Protein AF-A0A1Q4DNN3-F1 (afdb_monomer)

Sequence (104 aa):
MEAVASGQALQTVLTDVRNYADLPAHTVGTITRTPTITAVTPPRVSILDCVDIGDTVLLSDKDGSRLDDAANRVRRFQLRADVVEAADGKWLVDTTTPELEQPC

pLDDT: mean 92.4, std 5.09, range [76.12, 98.12]

Mean predicted aligned error: 4.1 Å

Structure (mmCIF, N/CA/C/O backbone):
data_AF-A0A1Q4DNN3-F1
#
_entry.id   AF-A0A1Q4DNN3-F1
#
loop_
_atom_site.group_PDB
_atom_site.id
_atom_site.type_symbol
_atom_site.label_atom_id
_atom_site.label_alt_id
_atom_site.label_comp_id
_atom_site.label_asym_id
_atom_site.label_entity_id
_atom_site.label_seq_id
_atom_site.pdbx_PDB_ins_code
_atom_site.Cartn_x
_atom_site.Cartn_y
_atom_site.Cartn_z
_atom_site.occupancy
_atom_site.B_iso_or_equiv
_atom_site.auth_seq_id
_atom_site.auth_comp_id
_atom_site.auth_asym_id
_atom_site.auth_atom_id
_atom_site.pdbx_PDB_model_num
ATOM 1 N N . MET A 1 1 ? -11.657 -5.658 -4.025 1.00 80.00 1 MET A N 1
ATOM 2 C CA . MET A 1 1 ? -11.088 -4.494 -3.306 1.00 80.00 1 MET A CA 1
ATOM 3 C C . MET A 1 1 ? -11.914 -4.173 -2.074 1.00 80.00 1 MET A C 1
ATOM 5 O O . MET A 1 1 ? -11.356 -4.147 -0.992 1.00 80.00 1 MET A O 1
ATOM 9 N N . GLU A 1 2 ? -13.237 -4.085 -2.200 1.00 88.38 2 GLU A N 1
ATOM 10 C CA . GLU A 1 2 ? -14.161 -3.874 -1.067 1.00 88.38 2 GLU A CA 1
ATOM 11 C C . GLU A 1 2 ? -14.084 -4.949 0.032 1.00 88.38 2 GLU A C 1
ATOM 13 O O . GLU A 1 2 ? -14.385 -4.683 1.186 1.00 88.38 2 GLU A O 1
ATOM 18 N N . ALA A 1 3 ? -13.620 -6.160 -0.296 1.00 91.81 3 ALA A N 1
ATOM 19 C CA . ALA A 1 3 ? -13.403 -7.221 0.690 1.00 91.81 3 ALA A CA 1
ATOM 20 C C . ALA A 1 3 ? -12.250 -6.948 1.681 1.00 91.81 3 ALA A C 1
ATOM 22 O O . ALA A 1 3 ? -12.136 -7.672 2.665 1.00 91.81 3 ALA A O 1
ATOM 23 N N . VAL A 1 4 ? -11.374 -5.974 1.399 1.00 93.56 4 VAL A N 1
ATOM 24 C CA . VAL A 1 4 ? -10.161 -5.694 2.196 1.00 93.56 4 VAL A CA 1
ATOM 25 C C . VAL A 1 4 ? -9.945 -4.208 2.506 1.00 93.56 4 VAL A C 1
ATOM 27 O O . VAL A 1 4 ? -9.082 -3.883 3.319 1.00 93.56 4 VAL A O 1
ATOM 30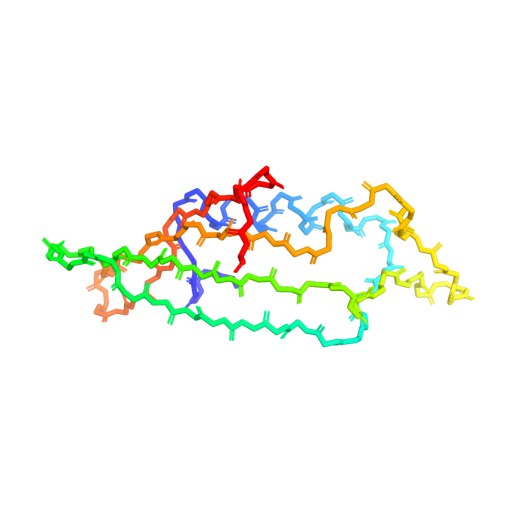 N N . ALA A 1 5 ? -10.699 -3.303 1.877 1.00 96.12 5 ALA A N 1
ATOM 31 C CA . ALA A 1 5 ? -10.545 -1.863 2.044 1.00 96.12 5 ALA A CA 1
ATOM 32 C C . ALA A 1 5 ? -11.895 -1.136 2.039 1.00 96.12 5 ALA A C 1
ATOM 34 O O . ALA A 1 5 ? -12.819 -1.522 1.321 1.00 96.12 5 ALA A O 1
ATOM 35 N N . SER A 1 6 ? -11.960 -0.044 2.794 1.00 96.88 6 SER A N 1
ATOM 36 C CA . SER A 1 6 ? -13.053 0.926 2.858 1.00 96.88 6 SER A CA 1
ATOM 37 C C . SER A 1 6 ? -12.498 2.350 2.755 1.00 96.88 6 SER A C 1
ATOM 39 O O . SER A 1 6 ? -11.301 2.546 2.539 1.00 96.88 6 SER A O 1
ATOM 41 N N . GLY A 1 7 ? -13.374 3.351 2.879 1.00 95.88 7 GLY A N 1
ATOM 42 C CA . GLY A 1 7 ? -12.965 4.741 3.079 1.00 95.88 7 GLY A CA 1
ATOM 43 C C . GLY A 1 7 ? -12.001 5.272 2.015 1.00 95.88 7 GLY A C 1
ATOM 44 O O . GLY A 1 7 ? -12.187 5.066 0.811 1.00 95.88 7 GLY A O 1
ATOM 45 N N . GLN A 1 8 ? -10.964 5.972 2.474 1.00 97.50 8 GLN A N 1
ATOM 46 C CA . GLN A 1 8 ? -9.945 6.565 1.610 1.00 97.50 8 GLN A CA 1
ATOM 47 C C . GLN A 1 8 ? -9.104 5.495 0.910 1.00 97.50 8 GLN A C 1
ATOM 49 O O . GLN A 1 8 ? -8.812 5.644 -0.276 1.00 97.50 8 GLN A O 1
ATOM 54 N N . ALA A 1 9 ? -8.747 4.413 1.603 1.00 96.88 9 ALA A N 1
ATOM 55 C CA . ALA A 1 9 ? -7.917 3.356 1.034 1.00 96.88 9 ALA A CA 1
ATOM 56 C C . ALA A 1 9 ? -8.597 2.685 -0.172 1.00 96.88 9 ALA A C 1
ATOM 58 O O . ALA A 1 9 ? -7.969 2.506 -1.217 1.00 96.88 9 ALA A O 1
ATOM 59 N N . LEU 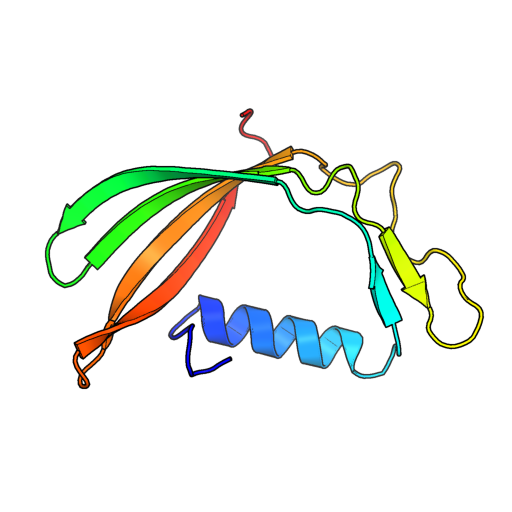A 1 10 ? -9.898 2.381 -0.077 1.00 96.81 10 LEU A N 1
ATOM 60 C CA . LEU A 1 10 ? -10.664 1.844 -1.206 1.00 96.81 10 LEU A CA 1
ATOM 61 C C . LEU A 1 10 ? -10.687 2.823 -2.383 1.00 96.81 10 LEU A C 1
ATOM 63 O O . LEU A 1 10 ? -10.463 2.418 -3.524 1.00 96.81 10 LEU A O 1
ATOM 67 N N . GLN A 1 11 ? -10.936 4.106 -2.112 1.00 96.81 11 GLN A N 1
ATOM 68 C CA . GLN A 1 11 ? -10.983 5.123 -3.158 1.00 96.81 11 GLN A CA 1
ATOM 69 C C . GLN A 1 11 ? -9.632 5.274 -3.868 1.00 96.81 11 GLN A C 1
ATOM 71 O O . GLN A 1 11 ? -9.611 5.397 -5.091 1.00 96.81 11 GLN A O 1
ATOM 76 N N . THR A 1 12 ? -8.519 5.222 -3.135 1.00 93.75 12 THR A N 1
ATOM 77 C CA . THR A 1 12 ? -7.169 5.255 -3.713 1.00 93.75 12 THR A CA 1
ATOM 78 C C . THR A 1 12 ? -6.936 4.070 -4.637 1.00 93.75 12 THR A C 1
ATOM 80 O O . THR A 1 12 ? -6.602 4.279 -5.798 1.00 93.75 12 THR A O 1
ATOM 83 N N . VAL A 1 13 ? -7.214 2.843 -4.185 1.00 90.88 13 VAL A N 1
ATOM 84 C CA . VAL A 1 13 ? -7.013 1.651 -5.024 1.00 90.88 13 VAL A CA 1
ATOM 85 C C . VAL A 1 13 ? -7.892 1.696 -6.279 1.00 90.88 13 VAL A C 1
ATOM 87 O O . VAL A 1 13 ? -7.434 1.355 -7.367 1.00 90.88 13 VAL A O 1
ATOM 90 N N . LEU A 1 14 ? -9.146 2.145 -6.167 1.00 93.69 14 LEU A N 1
ATOM 91 C CA . LEU A 1 14 ? -10.023 2.300 -7.332 1.00 93.69 14 LEU A CA 1
ATOM 92 C C . LEU A 1 14 ? -9.506 3.359 -8.312 1.00 93.69 14 LEU A C 1
ATOM 94 O O . LEU A 1 14 ? -9.624 3.173 -9.523 1.00 93.69 14 LEU A O 1
ATOM 98 N N . THR A 1 15 ? -8.952 4.462 -7.808 1.00 91.56 15 THR A N 1
ATOM 99 C CA . THR A 1 15 ? -8.321 5.492 -8.640 1.00 91.56 15 THR A CA 1
ATOM 100 C C . THR A 1 15 ? -7.086 4.941 -9.345 1.00 91.56 15 THR A C 1
ATOM 102 O O . THR A 1 15 ? -6.973 5.118 -10.554 1.00 91.56 15 THR A O 1
ATOM 105 N N . ASP A 1 16 ? -6.217 4.213 -8.644 1.00 86.50 16 ASP A N 1
ATOM 106 C CA . ASP A 1 16 ? -5.022 3.610 -9.239 1.00 86.50 16 ASP A CA 1
ATOM 107 C C . ASP A 1 16 ? -5.398 2.637 -10.359 1.00 86.50 16 ASP A C 1
ATOM 109 O O . ASP A 1 16 ? -4.897 2.744 -11.475 1.00 86.50 16 ASP A O 1
ATOM 113 N N . VAL A 1 17 ? -6.364 1.748 -10.114 1.00 87.31 17 VAL A N 1
ATOM 114 C CA . VAL A 1 17 ? -6.860 0.809 -11.134 1.00 87.31 17 VAL A CA 1
ATOM 115 C C . VAL A 1 17 ? -7.395 1.543 -12.357 1.00 87.31 17 VAL A C 1
ATOM 117 O O . VAL A 1 17 ? -7.118 1.127 -13.476 1.00 87.31 17 VAL A O 1
ATOM 120 N N . ARG A 1 18 ? -8.146 2.635 -12.167 1.00 88.62 18 ARG A N 1
ATOM 121 C CA . ARG A 1 18 ? -8.648 3.449 -13.283 1.00 88.62 18 ARG A CA 1
ATOM 122 C C . ARG A 1 18 ? -7.514 4.130 -14.043 1.00 88.62 18 ARG A C 1
ATOM 124 O O . ARG A 1 18 ? -7.545 4.125 -15.266 1.00 88.62 18 ARG A O 1
ATOM 131 N N . ASN A 1 19 ? -6.514 4.663 -13.343 1.00 82.50 19 ASN A N 1
ATOM 132 C CA . ASN A 1 19 ? -5.358 5.315 -13.962 1.00 82.50 19 ASN A CA 1
ATOM 133 C C . ASN A 1 19 ? -4.545 4.345 -14.828 1.00 82.50 19 ASN A C 1
ATOM 135 O O . ASN A 1 19 ? -3.992 4.751 -15.848 1.00 82.50 19 ASN A O 1
ATOM 139 N N . TYR A 1 20 ? -4.500 3.068 -14.447 1.00 76.12 20 TYR A N 1
ATOM 140 C CA . TYR A 1 20 ? -3.808 2.023 -15.201 1.00 76.12 20 TYR A CA 1
ATOM 141 C C . TYR A 1 20 ? -4.725 1.209 -16.125 1.00 76.12 20 TYR A C 1
ATOM 143 O O . TYR A 1 20 ? -4.234 0.347 -16.847 1.00 76.12 20 TYR A O 1
ATOM 151 N N . ALA A 1 21 ? -6.034 1.479 -16.167 1.00 81.00 21 ALA A N 1
ATOM 152 C CA . ALA A 1 21 ? -6.986 0.679 -16.945 1.00 81.00 21 ALA A CA 1
ATOM 153 C C . ALA A 1 21 ? -6.682 0.688 -18.454 1.00 81.00 21 ALA A C 1
ATOM 155 O O . ALA A 1 21 ? -6.851 -0.330 -19.123 1.00 81.00 21 ALA A O 1
ATOM 156 N N . ASP A 1 22 ? -6.187 1.816 -18.973 1.00 80.62 22 ASP A N 1
ATOM 157 C CA . ASP A 1 22 ? -5.842 1.984 -20.391 1.00 80.62 22 ASP A CA 1
ATOM 158 C C . ASP A 1 22 ? -4.395 1.563 -20.720 1.00 80.62 22 ASP A C 1
ATOM 160 O O . ASP A 1 22 ? -3.990 1.535 -21.889 1.00 80.62 22 ASP A O 1
ATOM 164 N N . LEU A 1 23 ? -3.606 1.212 -19.699 1.00 82.94 23 LEU A N 1
ATOM 165 C CA . LEU A 1 23 ? -2.216 0.789 -19.823 1.00 82.94 23 LEU A CA 1
ATOM 166 C C . LEU A 1 23 ? -2.076 -0.654 -19.313 1.00 82.94 23 LEU A C 1
ATOM 168 O O . LEU A 1 23 ? -1.745 -0.850 -18.145 1.00 82.94 23 LEU A O 1
ATOM 172 N N . PRO A 1 24 ? -2.317 -1.669 -20.167 1.00 86.81 24 PRO A N 1
ATOM 173 C CA . PRO A 1 24 ? -2.182 -3.062 -19.760 1.00 86.81 24 PRO A CA 1
ATOM 174 C C . PRO A 1 24 ? -0.731 -3.327 -19.344 1.00 86.81 24 PRO A C 1
ATOM 176 O O . PRO A 1 24 ? 0.197 -3.251 -20.158 1.00 86.81 24 PRO A O 1
ATOM 179 N N . ALA A 1 25 ? -0.554 -3.541 -18.046 1.00 89.88 25 ALA A N 1
ATOM 180 C CA . ALA A 1 25 ? 0.719 -3.697 -17.375 1.00 89.88 25 ALA A CA 1
ATOM 181 C C . ALA A 1 25 ? 0.518 -4.466 -16.066 1.00 89.88 25 ALA A C 1
ATOM 183 O O . ALA A 1 25 ? -0.553 -4.422 -15.452 1.00 89.88 25 ALA A O 1
ATOM 184 N N . HIS A 1 26 ? 1.577 -5.111 -15.592 1.00 90.25 26 HIS A N 1
ATOM 185 C CA . HIS A 1 26 ? 1.582 -5.800 -14.310 1.00 90.25 26 HIS A CA 1
ATOM 186 C C . HIS A 1 26 ? 2.873 -5.539 -13.539 1.00 90.25 26 HIS A C 1
ATOM 188 O O . HIS A 1 26 ? 3.947 -5.324 -14.105 1.00 90.25 26 HIS A O 1
ATOM 194 N N . THR A 1 27 ? 2.762 -5.568 -12.213 1.00 90.25 27 THR A N 1
ATOM 195 C CA . THR A 1 27 ? 3.918 -5.485 -11.322 1.00 90.25 27 THR A CA 1
ATOM 196 C C . THR A 1 27 ? 4.470 -6.884 -11.075 1.00 90.25 27 THR A C 1
ATOM 198 O O . THR A 1 27 ? 3.738 -7.773 -10.641 1.00 90.25 27 THR A O 1
ATOM 201 N N . VAL A 1 28 ? 5.768 -7.071 -11.305 1.00 94.19 28 VAL A N 1
ATOM 202 C CA . VAL A 1 28 ? 6.520 -8.279 -10.929 1.00 94.19 28 VAL A CA 1
ATOM 203 C C . VAL A 1 28 ? 7.507 -7.971 -9.809 1.00 94.19 28 VAL A C 1
ATOM 205 O O . VAL A 1 28 ? 7.852 -6.812 -9.583 1.00 94.19 28 VAL A O 1
ATOM 208 N N . GLY A 1 29 ? 7.990 -9.015 -9.137 1.00 94.25 29 GLY A N 1
ATOM 209 C CA . GLY A 1 29 ? 8.963 -8.912 -8.051 1.00 94.25 29 GLY A CA 1
ATOM 210 C C . GLY A 1 29 ? 8.331 -9.064 -6.671 1.00 94.25 29 GLY A C 1
ATOM 211 O O . GLY A 1 29 ? 7.194 -9.518 -6.534 1.00 94.25 29 GLY A O 1
ATOM 212 N N . THR A 1 30 ? 9.094 -8.702 -5.644 1.00 94.94 30 THR A N 1
ATOM 213 C CA . THR A 1 30 ? 8.714 -8.921 -4.245 1.00 94.94 30 THR A CA 1
ATOM 214 C C . THR A 1 30 ? 8.527 -7.590 -3.534 1.00 94.94 30 THR A C 1
ATOM 216 O O . THR A 1 30 ? 9.365 -6.699 -3.642 1.00 94.94 30 THR A O 1
ATOM 219 N N . ILE A 1 31 ? 7.437 -7.479 -2.775 1.00 94.19 31 ILE A N 1
ATOM 220 C CA . ILE A 1 31 ? 7.240 -6.411 -1.793 1.00 94.19 31 ILE A CA 1
ATOM 221 C C . ILE A 1 31 ? 7.546 -7.005 -0.422 1.00 94.19 31 ILE A C 1
ATOM 223 O O . ILE A 1 31 ? 6.903 -7.979 -0.022 1.00 94.19 31 ILE A O 1
ATOM 227 N N . THR A 1 32 ? 8.503 -6.429 0.302 1.00 96.31 32 THR A N 1
ATOM 228 C CA . THR A 1 32 ? 8.778 -6.833 1.689 1.00 96.31 32 THR A CA 1
ATOM 229 C C . THR A 1 32 ? 8.140 -5.849 2.662 1.00 96.31 32 THR A C 1
ATOM 231 O O . THR A 1 32 ? 7.963 -4.671 2.346 1.00 96.31 32 THR A O 1
ATOM 234 N N . ARG A 1 33 ? 7.701 -6.372 3.811 1.00 95.88 33 ARG A N 1
ATOM 235 C CA . ARG A 1 33 ? 6.906 -5.647 4.807 1.00 95.88 33 ARG A CA 1
ATOM 236 C C . ARG A 1 33 ? 7.311 -6.052 6.216 1.00 95.88 33 ARG A C 1
ATOM 238 O O . ARG A 1 33 ? 7.570 -7.234 6.452 1.00 95.88 33 ARG A O 1
ATOM 245 N N . THR A 1 34 ? 7.282 -5.098 7.138 1.00 96.31 34 THR A N 1
ATOM 246 C CA . THR A 1 34 ? 7.548 -5.304 8.569 1.00 96.31 34 THR A CA 1
ATOM 247 C C . THR A 1 34 ? 6.539 -4.489 9.389 1.00 96.31 34 THR A C 1
ATOM 249 O O . THR A 1 34 ? 6.891 -3.444 9.947 1.00 96.31 34 THR A O 1
ATOM 252 N N . PRO A 1 35 ? 5.266 -4.924 9.448 1.00 96.56 35 PRO A N 1
ATOM 253 C CA . PRO A 1 35 ? 4.208 -4.169 10.104 1.00 96.56 35 PRO A CA 1
ATOM 254 C C . PRO A 1 35 ? 4.316 -4.248 11.627 1.00 96.56 35 PRO A C 1
ATOM 256 O O . PRO A 1 35 ? 4.565 -5.308 12.198 1.00 96.56 35 PRO A O 1
ATOM 259 N N . THR A 1 36 ? 4.064 -3.123 12.290 1.00 97.31 36 THR A N 1
ATOM 260 C CA . THR A 1 36 ? 3.982 -3.004 13.748 1.00 97.31 36 THR A CA 1
ATOM 261 C C . THR A 1 36 ? 2.685 -2.300 14.131 1.00 97.31 36 THR A C 1
ATOM 263 O O . THR A 1 36 ? 2.368 -1.235 13.604 1.00 97.31 36 THR A O 1
ATOM 266 N N . ILE A 1 37 ? 1.933 -2.877 15.070 1.00 97.38 37 ILE A N 1
ATOM 267 C CA . ILE A 1 37 ? 0.760 -2.215 15.655 1.00 97.38 37 ILE A CA 1
ATOM 268 C C . ILE A 1 37 ? 1.255 -1.098 16.573 1.00 97.38 37 ILE A C 1
ATOM 270 O O . ILE A 1 37 ? 2.024 -1.350 17.499 1.00 97.38 37 ILE A O 1
ATOM 274 N N . THR A 1 38 ? 0.808 0.129 16.324 1.00 97.31 38 THR A N 1
ATOM 275 C CA . THR A 1 38 ? 1.206 1.309 17.104 1.00 97.31 38 THR A CA 1
ATOM 276 C C . THR A 1 38 ? 0.131 1.752 18.086 1.00 97.31 38 THR A C 1
ATOM 278 O O . THR A 1 38 ? 0.460 2.291 19.140 1.00 97.31 38 THR A O 1
ATOM 281 N N . ALA A 1 39 ? -1.143 1.502 17.776 1.00 97.12 39 ALA A N 1
ATOM 282 C CA . ALA A 1 39 ? -2.257 1.796 18.667 1.00 97.12 39 ALA A CA 1
ATOM 283 C C . ALA A 1 39 ? -3.446 0.863 18.417 1.00 97.12 39 ALA A C 1
ATOM 285 O O . ALA A 1 39 ? -3.688 0.412 17.297 1.00 97.12 39 ALA A O 1
ATOM 286 N N . VAL A 1 40 ? -4.221 0.621 19.474 1.00 96.69 40 VAL A N 1
ATOM 287 C CA . VAL A 1 40 ? -5.504 -0.084 19.418 1.00 96.69 40 VAL A CA 1
ATOM 288 C C . VAL A 1 40 ? -6.531 0.770 20.149 1.00 96.69 40 VAL A C 1
ATOM 290 O O . VAL A 1 40 ? -6.376 1.075 21.329 1.00 96.69 40 VAL A O 1
ATOM 293 N N . THR A 1 41 ? -7.572 1.197 19.446 1.00 92.69 41 THR A N 1
ATOM 294 C CA . THR A 1 41 ? -8.676 1.986 20.001 1.00 92.69 41 THR A CA 1
ATOM 295 C C . THR A 1 41 ? -9.958 1.554 19.307 1.00 92.69 41 THR A C 1
ATOM 297 O O . THR A 1 41 ? -10.242 2.057 18.223 1.00 92.69 41 THR A O 1
ATOM 300 N N . PRO A 1 42 ? -10.729 0.611 19.879 1.00 87.62 42 PRO A N 1
ATOM 301 C CA . PRO A 1 42 ? -11.911 0.070 19.222 1.00 87.62 42 PRO A CA 1
ATOM 302 C C . PRO A 1 42 ? -12.862 1.177 18.734 1.00 87.62 42 PRO A C 1
ATOM 304 O O . PRO A 1 42 ? -13.128 2.114 19.492 1.00 87.62 42 PRO A O 1
ATOM 307 N N . PRO A 1 43 ? -13.367 1.094 17.490 1.00 91.44 43 PRO A N 1
ATOM 308 C CA . PRO A 1 43 ? -13.256 -0.025 16.541 1.00 91.44 43 PRO A CA 1
ATOM 309 C C . PRO A 1 43 ? -12.070 0.092 15.549 1.00 91.44 43 PRO A C 1
ATOM 311 O O . PRO A 1 43 ? -12.189 -0.320 14.400 1.00 91.44 43 PRO A O 1
ATOM 314 N N . ARG A 1 44 ? -10.941 0.694 15.948 1.00 96.81 44 ARG A N 1
ATOM 315 C CA . ARG A 1 44 ? -9.788 1.033 15.091 1.00 96.81 44 ARG A CA 1
ATOM 316 C C . ARG A 1 44 ? -8.466 0.445 15.602 1.00 96.81 44 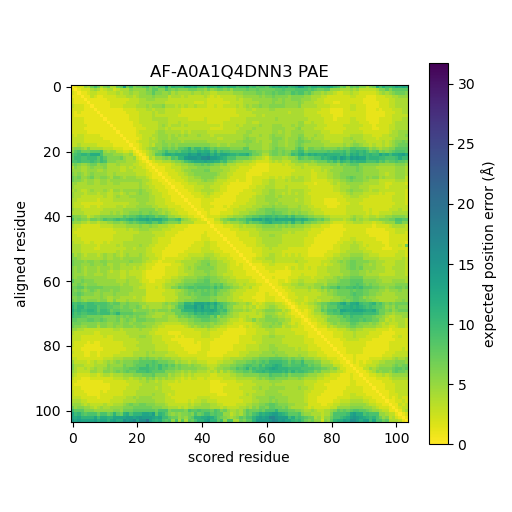ARG A C 1
ATOM 318 O O . ARG A 1 44 ? -8.204 0.402 16.805 1.00 96.81 44 ARG A O 1
ATOM 325 N N . VAL A 1 45 ? -7.600 0.050 14.673 1.00 97.88 45 VAL A N 1
ATOM 326 C CA . VAL A 1 45 ? -6.203 -0.342 14.910 1.00 97.88 45 VAL A CA 1
ATOM 327 C C . VAL A 1 45 ? -5.306 0.471 13.986 1.00 97.88 45 VAL A C 1
ATOM 329 O O . VAL A 1 45 ? -5.553 0.510 12.784 1.00 97.88 45 VAL A O 1
ATOM 332 N N . SER A 1 46 ? -4.257 1.079 14.535 1.00 98.12 46 SER A N 1
ATOM 333 C CA . SER A 1 46 ? -3.250 1.801 13.755 1.00 98.12 46 SER A CA 1
ATOM 334 C C . SER A 1 46 ? -1.994 0.950 13.595 1.00 98.12 46 SER A C 1
ATOM 336 O O . SER A 1 46 ? -1.487 0.357 14.553 1.00 98.12 46 SER A O 1
ATOM 338 N N . ILE A 1 47 ? -1.493 0.896 12.367 1.00 97.94 47 ILE A N 1
ATOM 339 C CA . ILE A 1 47 ? -0.341 0.104 11.947 1.00 97.94 47 ILE A CA 1
ATOM 340 C C . ILE A 1 47 ? 0.683 1.044 11.314 1.00 97.94 47 ILE A C 1
ATOM 342 O O . ILE A 1 47 ? 0.344 1.912 10.511 1.00 97.94 47 ILE A O 1
ATOM 346 N N . LEU A 1 48 ? 1.947 0.852 11.674 1.00 97.50 48 LEU A N 1
ATOM 347 C CA . LEU A 1 48 ? 3.089 1.402 10.960 1.00 97.50 48 LEU A CA 1
ATOM 348 C C . LEU A 1 48 ? 3.818 0.247 10.281 1.00 97.50 48 LEU A C 1
ATOM 350 O O . LEU A 1 48 ? 4.280 -0.668 10.959 1.00 97.50 48 LEU A O 1
ATOM 354 N N . ASP A 1 49 ? 3.904 0.273 8.958 1.00 97.25 49 ASP A N 1
ATOM 355 C CA . ASP A 1 49 ? 4.583 -0.751 8.170 1.00 97.25 49 ASP A CA 1
ATOM 356 C C . ASP A 1 49 ? 5.809 -0.163 7.483 1.00 97.25 49 ASP A C 1
ATOM 358 O O . ASP A 1 49 ? 5.735 0.902 6.875 1.00 97.25 49 ASP A O 1
ATOM 362 N N . CYS A 1 50 ? 6.942 -0.852 7.576 1.00 96.81 50 CYS A N 1
ATOM 363 C CA . CYS A 1 50 ? 8.045 -0.564 6.680 1.00 96.81 50 CYS A CA 1
ATOM 364 C C . CYS A 1 50 ? 7.839 -1.330 5.378 1.00 96.81 50 CYS A C 1
ATOM 366 O O . CYS A 1 50 ? 7.958 -2.554 5.363 1.00 96.81 50 CYS A O 1
ATOM 368 N N . VAL A 1 51 ? 7.598 -0.607 4.288 1.00 96.38 51 VAL A N 1
ATOM 369 C CA . VAL A 1 51 ? 7.383 -1.190 2.966 1.00 96.38 51 VAL A CA 1
ATOM 370 C C . VAL A 1 51 ? 8.638 -1.003 2.123 1.00 96.38 51 VAL A C 1
ATOM 372 O O . VAL A 1 51 ? 9.126 0.115 1.961 1.00 96.38 51 VAL A O 1
ATOM 375 N N . ASP A 1 52 ? 9.148 -2.095 1.557 1.00 95.00 52 ASP A N 1
ATOM 376 C CA . ASP A 1 52 ? 10.203 -2.073 0.546 1.00 95.00 52 ASP A CA 1
ATOM 377 C C . ASP A 1 52 ? 9.658 -2.637 -0.769 1.00 95.00 52 ASP A C 1
ATOM 379 O O . ASP A 1 52 ? 9.266 -3.805 -0.861 1.00 95.00 52 ASP A O 1
ATOM 383 N N . ILE A 1 53 ? 9.629 -1.780 -1.786 1.00 93.00 53 ILE A N 1
ATOM 384 C CA . ILE A 1 53 ? 9.264 -2.100 -3.167 1.00 93.00 53 ILE A CA 1
ATOM 385 C C . ILE A 1 53 ? 10.499 -2.106 -4.073 1.00 93.00 53 ILE A C 1
ATOM 387 O O . ILE A 1 53 ? 10.394 -2.012 -5.290 1.00 93.00 53 ILE A O 1
ATOM 391 N N . GLY A 1 54 ? 11.703 -2.149 -3.513 1.00 92.50 54 GLY A N 1
ATOM 392 C CA . GLY A 1 54 ? 12.966 -2.018 -4.223 1.00 92.50 54 GLY A CA 1
ATOM 393 C C . GLY A 1 54 ? 13.181 -3.060 -5.315 1.00 92.50 54 GLY A C 1
ATOM 394 O O . GLY A 1 54 ? 13.859 -2.742 -6.293 1.00 92.50 54 GLY A O 1
ATOM 395 N N . ASP A 1 55 ? 12.564 -4.231 -5.181 1.00 92.88 55 ASP A N 1
ATOM 396 C CA . ASP A 1 55 ? 12.675 -5.350 -6.120 1.00 92.88 55 ASP A CA 1
ATOM 397 C C . ASP A 1 55 ? 11.469 -5.467 -7.059 1.00 92.88 55 ASP A C 1
ATOM 399 O O . ASP A 1 55 ? 11.391 -6.404 -7.853 1.00 92.88 55 ASP A O 1
ATOM 403 N N . THR A 1 56 ? 10.518 -4.528 -6.991 1.00 93.94 56 THR A N 1
ATOM 404 C CA . THR A 1 56 ? 9.373 -4.521 -7.901 1.00 93.94 56 THR A CA 1
ATOM 405 C C . THR A 1 56 ? 9.688 -3.814 -9.212 1.00 93.94 56 THR A C 1
ATOM 407 O O . THR A 1 56 ? 10.502 -2.884 -9.272 1.00 93.94 56 THR A O 1
ATOM 410 N N . VAL A 1 57 ? 9.020 -4.241 -10.277 1.00 93.50 57 VAL A N 1
ATOM 411 C CA . VAL A 1 57 ? 9.108 -3.634 -11.606 1.00 93.50 57 VAL A CA 1
ATOM 412 C C . VAL A 1 57 ? 7.713 -3.596 -12.213 1.00 93.50 57 VAL A C 1
ATOM 414 O O . VAL A 1 57 ? 6.990 -4.586 -12.122 1.00 93.50 57 VAL A O 1
ATOM 417 N N . LEU A 1 58 ? 7.344 -2.475 -12.835 1.00 91.06 58 LEU A N 1
ATOM 418 C CA . LEU A 1 58 ? 6.122 -2.373 -13.632 1.00 91.06 58 LEU A CA 1
ATOM 419 C C . LEU A 1 58 ? 6.462 -2.700 -15.088 1.00 91.06 58 LEU A C 1
ATOM 421 O O . LEU A 1 58 ? 7.286 -2.013 -15.694 1.00 91.06 58 LEU A O 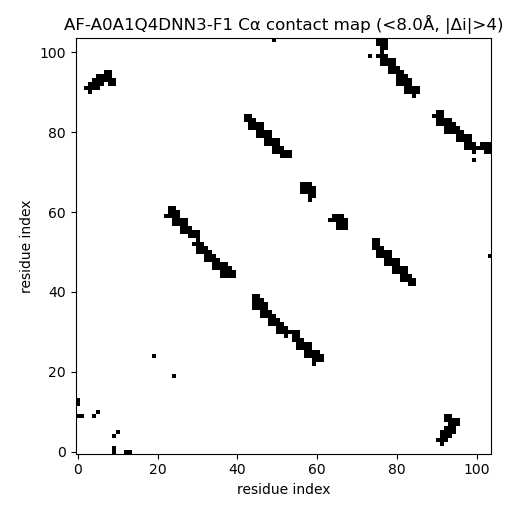1
ATOM 425 N N . LEU A 1 59 ? 5.842 -3.741 -15.637 1.00 93.38 59 LEU A N 1
ATOM 426 C CA . LEU A 1 59 ? 6.082 -4.209 -16.999 1.00 93.38 59 LEU A CA 1
ATOM 427 C C . LEU A 1 59 ? 4.836 -4.032 -17.863 1.00 93.38 59 LEU A C 1
ATOM 429 O O . LEU A 1 59 ? 3.734 -4.351 -17.432 1.00 93.38 59 LEU A O 1
ATOM 433 N N . SER A 1 60 ? 5.030 -3.556 -19.090 1.00 92.12 60 SER A N 1
ATOM 434 C CA . SER A 1 60 ? 4.010 -3.499 -20.140 1.00 92.12 60 SER A CA 1
ATOM 435 C C . SER A 1 60 ? 3.618 -4.906 -20.587 1.00 92.12 60 SER A C 1
ATOM 437 O O . SER A 1 60 ? 4.477 -5.702 -20.968 1.00 92.12 60 SER A O 1
ATOM 439 N N . ASP A 1 61 ? 2.320 -5.198 -20.641 1.00 91.62 61 ASP A N 1
ATOM 440 C CA . ASP A 1 61 ? 1.821 -6.482 -21.155 1.00 91.62 61 ASP A CA 1
ATOM 441 C C . ASP A 1 61 ? 1.977 -6.597 -22.677 1.00 91.62 61 ASP A C 1
ATOM 443 O O . ASP A 1 61 ? 1.919 -7.692 -23.235 1.00 91.62 61 ASP A O 1
ATOM 447 N N . LYS A 1 62 ? 2.147 -5.465 -23.372 1.00 91.69 62 LYS A N 1
ATOM 448 C CA . LYS A 1 62 ? 2.218 -5.427 -24.839 1.00 91.69 62 LYS A CA 1
ATOM 449 C C . LYS A 1 62 ? 3.559 -5.924 -25.367 1.00 91.69 62 LYS A C 1
ATOM 451 O O . LYS A 1 62 ? 3.599 -6.588 -26.397 1.00 91.69 62 LYS A O 1
ATOM 456 N N . ASP A 1 63 ? 4.644 -5.549 -24.699 1.00 93.69 63 ASP A N 1
ATOM 457 C CA . ASP A 1 63 ? 6.013 -5.727 -25.194 1.00 93.69 63 ASP A CA 1
ATOM 458 C C . ASP A 1 63 ? 7.034 -6.087 -24.103 1.00 93.69 63 ASP A C 1
ATOM 460 O O . ASP A 1 63 ? 8.213 -6.269 -24.405 1.00 93.69 63 ASP A O 1
ATOM 464 N N . GLY A 1 64 ? 6.608 -6.201 -22.840 1.00 92.75 64 GLY A N 1
ATOM 465 C CA . GLY A 1 64 ? 7.489 -6.490 -21.709 1.00 92.75 64 GLY A CA 1
ATOM 466 C C . GLY A 1 64 ? 8.419 -5.335 -21.336 1.00 92.75 64 GLY A C 1
ATOM 467 O O . GLY A 1 64 ? 9.336 -5.530 -20.536 1.00 92.75 64 GLY A O 1
ATOM 468 N N . SER A 1 65 ? 8.223 -4.144 -21.909 1.00 92.88 65 SER A N 1
ATOM 469 C C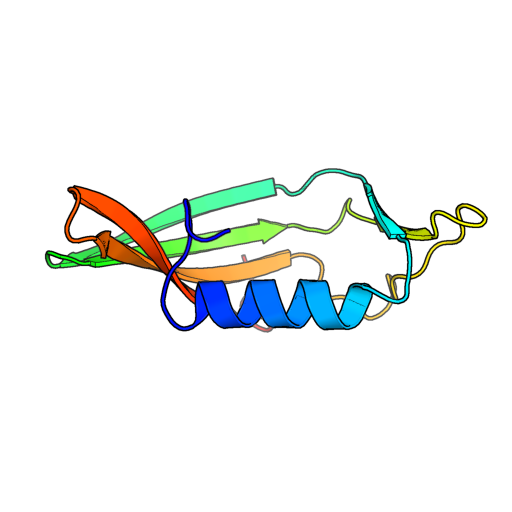A . SER A 1 65 ? 9.033 -2.976 -21.578 1.00 92.88 65 SER A CA 1
ATOM 470 C C . SER A 1 65 ? 8.801 -2.530 -20.134 1.00 92.88 65 SER A C 1
ATOM 472 O O . SER A 1 65 ? 7.717 -2.678 -19.567 1.00 92.88 65 SER A O 1
ATOM 474 N N . ARG A 1 66 ? 9.855 -1.983 -19.528 1.00 92.50 66 ARG A N 1
ATOM 475 C CA . ARG A 1 66 ? 9.821 -1.427 -18.178 1.00 92.50 66 ARG A CA 1
ATOM 476 C C . ARG A 1 66 ? 9.159 -0.048 -18.201 1.00 92.50 66 ARG A C 1
ATOM 478 O O . ARG A 1 66 ? 9.605 0.821 -18.945 1.00 92.50 66 ARG A O 1
ATOM 485 N N . LEU A 1 67 ? 8.125 0.142 -17.385 1.00 89.44 67 LEU A N 1
ATOM 486 C CA . LEU A 1 67 ? 7.304 1.360 -17.352 1.00 89.44 67 LEU A CA 1
ATOM 487 C C . LEU A 1 67 ? 7.519 2.220 -16.098 1.00 89.44 67 LEU A C 1
ATOM 489 O O . LEU A 1 67 ? 7.033 3.346 -16.038 1.00 89.44 67 LEU A O 1
ATOM 493 N N . ASP A 1 68 ? 8.213 1.707 -15.083 1.00 86.25 68 ASP A N 1
ATOM 494 C CA . ASP A 1 68 ? 8.515 2.438 -13.854 1.00 86.25 68 ASP A CA 1
ATOM 495 C C . ASP A 1 68 ? 9.806 3.264 -13.960 1.00 86.25 68 ASP A C 1
ATOM 497 O O . ASP A 1 68 ? 10.825 2.823 -14.497 1.00 86.25 68 ASP A O 1
ATOM 501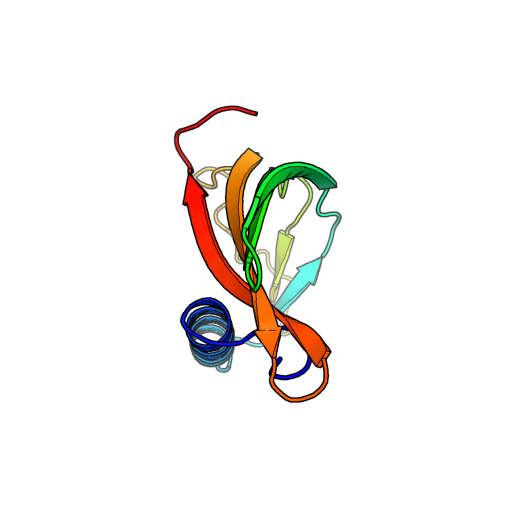 N N . ASP A 1 69 ? 9.790 4.450 -13.349 1.00 86.62 69 ASP A N 1
ATOM 502 C CA . ASP A 1 69 ? 10.972 5.297 -13.188 1.00 86.62 69 ASP A CA 1
ATOM 503 C C . ASP A 1 69 ? 11.803 4.841 -11.981 1.00 86.62 69 ASP A C 1
ATOM 505 O O . ASP A 1 69 ? 11.763 5.405 -10.886 1.00 86.62 69 ASP A O 1
ATOM 509 N N . ALA A 1 70 ? 12.546 3.756 -12.180 1.00 82.88 70 ALA A N 1
ATOM 510 C CA . ALA A 1 70 ? 13.360 3.132 -11.141 1.00 82.88 70 ALA A CA 1
ATOM 511 C C . ALA A 1 70 ? 14.395 4.076 -10.514 1.00 82.88 70 ALA A C 1
ATOM 513 O O . ALA A 1 70 ? 14.751 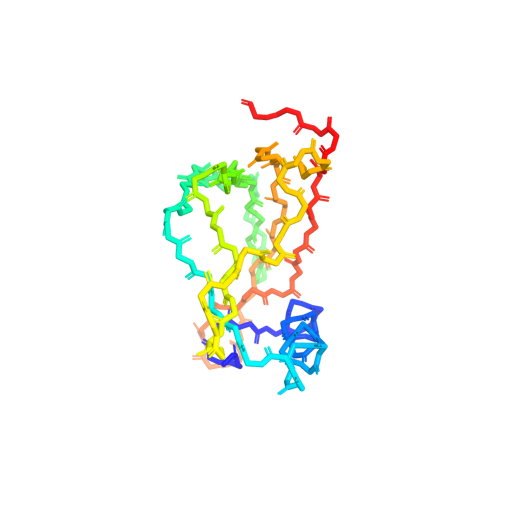3.900 -9.350 1.00 82.88 70 ALA A O 1
ATOM 514 N N . ALA A 1 71 ? 14.898 5.037 -11.294 1.00 85.19 71 ALA A N 1
ATOM 515 C CA . ALA A 1 71 ? 15.950 5.949 -10.869 1.00 85.19 71 ALA A CA 1
ATOM 516 C C . ALA A 1 71 ? 15.425 7.001 -9.883 1.00 85.19 71 ALA A C 1
ATOM 518 O O . ALA A 1 71 ? 16.138 7.362 -8.951 1.00 85.19 71 ALA A O 1
ATOM 519 N N . ASN A 1 72 ? 14.179 7.448 -10.066 1.00 85.75 72 ASN A N 1
ATOM 520 C CA . ASN A 1 72 ? 13.566 8.498 -9.247 1.00 85.75 72 ASN A CA 1
ATOM 521 C C . ASN A 1 72 ? 12.537 7.966 -8.231 1.00 85.75 72 ASN A C 1
ATOM 523 O O . ASN A 1 72 ? 11.930 8.734 -7.486 1.00 85.75 72 ASN A O 1
ATOM 527 N N . ARG A 1 73 ? 12.338 6.646 -8.174 1.00 86.81 73 ARG A N 1
ATOM 528 C CA . ARG A 1 73 ? 11.430 5.975 -7.239 1.00 86.81 73 ARG A CA 1
ATOM 529 C C . ARG A 1 73 ? 12.000 5.912 -5.820 1.00 86.81 73 ARG A C 1
ATOM 531 O O . ARG A 1 73 ? 13.084 5.374 -5.595 1.00 86.81 73 ARG A O 1
ATOM 538 N N . VAL A 1 74 ? 11.186 6.295 -4.833 1.00 89.75 74 VAL A N 1
ATOM 539 C CA . VAL A 1 74 ? 11.416 5.923 -3.427 1.00 89.75 74 VAL A CA 1
ATOM 540 C C . VAL A 1 74 ? 11.221 4.414 -3.279 1.00 89.75 74 VAL A C 1
ATOM 542 O O . VAL A 1 74 ? 10.141 3.885 -3.533 1.00 89.75 74 VAL A O 1
ATOM 545 N N . ARG A 1 75 ? 12.289 3.698 -2.912 1.00 92.12 75 ARG A N 1
ATOM 546 C CA . ARG A 1 75 ? 12.287 2.224 -2.854 1.00 92.12 75 ARG A CA 1
ATOM 547 C C . ARG A 1 75 ? 11.744 1.680 -1.538 1.00 92.12 75 ARG A C 1
ATOM 549 O O . ARG A 1 75 ? 11.083 0.649 -1.547 1.00 92.12 75 ARG A O 1
ATOM 556 N N . ARG A 1 76 ? 12.016 2.371 -0.433 1.00 94.44 76 ARG A N 1
ATOM 557 C CA . ARG A 1 76 ? 11.685 1.934 0.923 1.00 94.44 76 ARG A CA 1
ATOM 558 C C . ARG A 1 76 ? 11.151 3.114 1.722 1.00 94.44 76 ARG A C 1
ATOM 560 O O . ARG A 1 76 ? 11.777 4.169 1.708 1.00 94.44 76 ARG A O 1
ATOM 567 N N . PHE A 1 77 ? 10.004 2.940 2.369 1.00 94.75 77 PHE A N 1
ATOM 568 C CA . PHE A 1 77 ? 9.300 4.009 3.078 1.00 94.75 77 PHE A CA 1
ATOM 569 C C . PHE A 1 77 ? 8.421 3.451 4.199 1.00 94.75 77 PHE A C 1
ATOM 571 O O . PHE A 1 77 ? 8.043 2.275 4.193 1.00 94.75 77 PHE A O 1
ATOM 578 N N . GLN A 1 78 ? 8.068 4.306 5.157 1.00 97.00 78 GLN A N 1
ATOM 579 C CA . GLN A 1 78 ? 7.054 3.973 6.151 1.00 97.00 78 GLN A CA 1
ATOM 580 C C . GLN A 1 78 ? 5.648 4.177 5.577 1.00 97.00 78 GLN A C 1
ATOM 582 O O . GLN A 1 78 ? 5.375 5.162 4.898 1.00 97.00 78 GLN A O 1
ATOM 587 N N . LEU A 1 79 ? 4.729 3.269 5.880 1.00 96.88 79 LEU A N 1
ATOM 588 C CA . LEU A 1 79 ? 3.315 3.365 5.547 1.00 96.88 79 LEU A CA 1
ATOM 589 C C . LEU A 1 79 ? 2.507 3.344 6.843 1.00 96.88 79 LEU A C 1
ATOM 591 O O . LEU A 1 79 ? 2.527 2.358 7.581 1.00 96.88 79 LEU A O 1
ATOM 595 N N . ARG A 1 80 ? 1.771 4.422 7.115 1.00 97.31 80 ARG A N 1
ATOM 596 C CA . ARG A 1 80 ? 0.758 4.435 8.175 1.00 97.31 80 ARG A CA 1
ATOM 597 C C . ARG A 1 80 ? -0.543 3.904 7.607 1.00 97.31 80 ARG A C 1
ATOM 599 O O . ARG A 1 80 ? -0.964 4.348 6.543 1.00 97.31 80 ARG A O 1
ATOM 606 N N . ALA A 1 81 ? -1.184 2.991 8.316 1.00 97.81 81 ALA A N 1
ATOM 607 C CA . ALA A 1 81 ? -2.497 2.491 7.952 1.00 97.81 81 ALA A CA 1
ATOM 608 C C . ALA A 1 81 ? -3.395 2.435 9.180 1.00 97.81 81 ALA A C 1
ATOM 610 O O . ALA A 1 81 ? -2.960 1.983 10.240 1.00 97.81 81 ALA A O 1
ATOM 611 N N . ASP A 1 82 ? -4.651 2.835 9.017 1.00 98.12 82 ASP A N 1
ATOM 612 C CA . ASP A 1 82 ? -5.685 2.497 9.983 1.00 98.12 82 ASP A CA 1
AT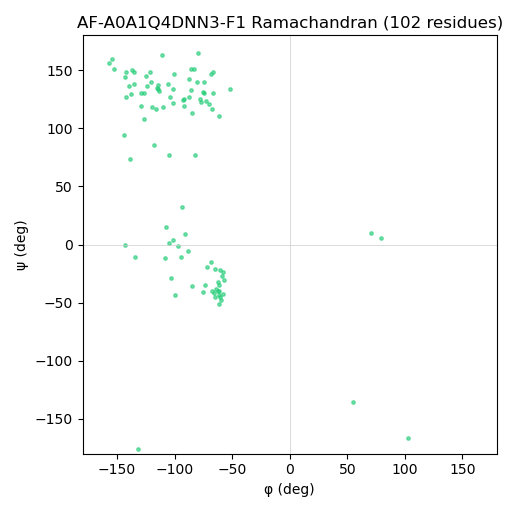OM 613 C C . ASP A 1 82 ? -6.590 1.410 9.424 1.00 98.12 82 ASP A C 1
ATOM 615 O O . ASP A 1 82 ? -7.023 1.443 8.269 1.00 98.12 82 ASP A O 1
ATOM 619 N N . VAL A 1 83 ? -6.917 0.466 10.294 1.00 97.69 83 VAL A N 1
ATOM 620 C CA . VAL A 1 83 ? -7.854 -0.616 10.031 1.00 97.69 83 VAL A CA 1
ATOM 621 C C . VAL A 1 83 ? -9.058 -0.429 10.943 1.00 97.69 83 VAL A C 1
ATOM 623 O O . VAL A 1 83 ? -8.893 -0.163 12.135 1.00 97.69 83 VAL A O 1
ATOM 626 N N . VAL A 1 84 ? -10.261 -0.554 10.393 1.00 97.62 84 VAL A N 1
ATOM 627 C CA . VAL A 1 84 ? -11.522 -0.399 11.127 1.00 97.62 84 VAL A CA 1
ATOM 628 C C . VAL A 1 84 ? -12.364 -1.659 11.039 1.00 97.62 84 VAL A C 1
ATOM 630 O O . VAL A 1 84 ? -12.333 -2.371 10.033 1.00 97.62 84 VAL A O 1
ATOM 633 N N . GLU A 1 85 ? -13.129 -1.928 12.089 1.00 96.06 85 GLU A N 1
ATOM 634 C CA . GLU A 1 85 ? -14.124 -2.995 12.087 1.00 96.06 85 GLU A CA 1
ATOM 635 C C . GLU A 1 85 ? -15.377 -2.551 11.312 1.00 96.06 85 GLU A C 1
ATOM 637 O O . GLU A 1 85 ? -15.997 -1.528 11.611 1.00 96.06 85 GLU A O 1
ATOM 642 N N . ALA A 1 86 ? -15.739 -3.319 10.288 1.00 91.31 86 ALA A N 1
ATOM 643 C CA . ALA A 1 86 ? -16.949 -3.158 9.501 1.00 91.31 86 ALA A CA 1
ATOM 644 C C . ALA A 1 86 ? -18.170 -3.751 10.223 1.00 91.31 86 ALA A C 1
ATOM 646 O O . ALA A 1 86 ? -18.052 -4.552 11.148 1.00 91.31 86 ALA A O 1
ATOM 647 N N . ALA A 1 87 ? -19.373 -3.404 9.757 1.00 88.69 87 ALA A N 1
ATOM 648 C CA . ALA A 1 87 ? -20.629 -3.851 10.369 1.00 88.69 87 ALA A CA 1
ATOM 649 C C . ALA A 1 87 ? -20.819 -5.384 10.379 1.00 88.69 87 ALA A C 1
ATOM 651 O O . ALA A 1 87 ? -21.587 -5.897 11.189 1.00 88.69 87 ALA A O 1
ATOM 652 N N . ASP A 1 88 ? -20.136 -6.111 9.490 1.00 91.50 88 ASP A N 1
ATOM 653 C CA . ASP A 1 88 ? -20.135 -7.577 9.427 1.00 91.50 88 ASP A CA 1
ATOM 654 C C . ASP A 1 88 ? -19.013 -8.228 10.264 1.00 91.50 88 ASP A C 1
ATOM 656 O O . ASP A 1 88 ? -18.794 -9.436 10.162 1.00 91.50 88 ASP A O 1
ATOM 660 N N . GLY A 1 89 ? -18.305 -7.444 11.088 1.00 90.62 89 GLY A N 1
ATOM 661 C CA . GLY A 1 89 ? -17.218 -7.894 11.963 1.00 90.62 89 GLY A CA 1
ATOM 662 C C . GLY A 1 89 ? -15.874 -8.100 11.256 1.00 90.62 89 GLY A C 1
ATOM 663 O O . GLY A 1 89 ? -14.928 -8.605 11.863 1.00 90.62 89 GLY A O 1
ATOM 664 N N . LYS A 1 90 ? -15.756 -7.751 9.967 1.00 93.44 90 LYS A N 1
ATOM 665 C CA . LYS A 1 90 ? -14.478 -7.816 9.244 1.00 93.44 90 LYS A CA 1
ATOM 666 C C . LYS A 1 90 ? -13.639 -6.576 9.489 1.00 93.44 90 LYS A C 1
ATOM 668 O O . LYS A 1 90 ? -14.158 -5.479 9.638 1.00 93.44 90 LYS A O 1
ATOM 673 N N . TRP A 1 91 ? -12.328 -6.743 9.427 1.00 95.31 91 TRP A N 1
ATOM 674 C CA . TRP A 1 91 ? -11.387 -5.632 9.476 1.00 95.31 91 TRP A CA 1
ATOM 675 C C . TRP A 1 91 ? -11.046 -5.168 8.064 1.00 95.31 91 TRP A C 1
ATOM 677 O O . TRP A 1 91 ? -10.609 -5.969 7.236 1.00 95.31 91 TRP A O 1
ATOM 687 N N . LEU A 1 92 ? -11.248 -3.880 7.794 1.00 97.56 92 LEU A N 1
ATOM 688 C CA . LEU A 1 92 ? -10.976 -3.253 6.503 1.00 97.56 92 LEU A CA 1
ATOM 689 C C . LEU A 1 92 ? -9.955 -2.134 6.674 1.00 97.56 92 LEU A C 1
ATOM 691 O O . LEU A 1 92 ? -10.013 -1.375 7.641 1.00 97.56 92 LEU A O 1
ATOM 695 N N . VAL A 1 93 ? -9.026 -2.018 5.727 1.00 97.56 93 VAL A N 1
ATOM 696 C CA . VAL A 1 93 ? -8.109 -0.874 5.674 1.00 97.56 93 VAL A CA 1
ATOM 697 C C . VAL A 1 93 ? -8.914 0.360 5.275 1.00 97.56 93 VAL A C 1
ATOM 699 O O . VAL A 1 93 ? -9.531 0.371 4.213 1.00 97.56 93 VAL A O 1
ATOM 702 N N . ASP A 1 94 ? -8.923 1.379 6.126 1.00 97.75 94 ASP A N 1
ATOM 703 C CA . ASP A 1 94 ? -9.748 2.580 5.964 1.00 97.75 94 ASP A CA 1
ATOM 704 C C . ASP A 1 94 ? -8.943 3.746 5.387 1.00 97.75 94 ASP A C 1
ATOM 706 O O . ASP A 1 94 ? -9.384 4.448 4.474 1.00 97.75 94 ASP A O 1
ATOM 710 N N . THR A 1 95 ? -7.725 3.923 5.898 1.00 97.94 95 THR A N 1
ATOM 711 C CA . THR A 1 95 ? -6.794 4.970 5.476 1.00 97.94 95 THR A CA 1
ATOM 712 C C . THR A 1 95 ? -5.396 4.397 5.306 1.00 97.94 95 THR A C 1
ATOM 714 O O . THR A 1 95 ? -4.994 3.462 6.003 1.00 97.94 95 THR A O 1
ATOM 717 N N . THR A 1 96 ? -4.646 4.970 4.370 1.00 96.94 96 THR A N 1
ATOM 718 C CA . THR A 1 96 ? -3.229 4.671 4.160 1.00 96.94 96 THR A CA 1
ATOM 719 C C . THR A 1 96 ? -2.486 5.947 3.802 1.00 96.94 96 THR A C 1
ATOM 721 O O . THR A 1 96 ? -2.840 6.606 2.823 1.00 96.94 96 THR A O 1
ATOM 724 N N . THR A 1 97 ? -1.415 6.245 4.527 1.00 96.31 97 THR A N 1
ATOM 725 C CA . THR A 1 97 ? -0.571 7.418 4.292 1.00 96.31 97 THR A CA 1
ATOM 726 C C . THR A 1 97 ? 0.881 6.972 4.138 1.00 96.31 97 THR A C 1
ATOM 728 O O . THR A 1 97 ? 1.490 6.547 5.126 1.00 96.31 97 THR A O 1
ATOM 731 N N . PRO A 1 98 ? 1.449 7.018 2.919 1.00 93.75 98 PRO A N 1
ATOM 732 C CA . PRO A 1 98 ? 2.867 6.765 2.716 1.00 93.75 98 PRO A CA 1
ATOM 733 C C . PRO A 1 98 ? 3.690 7.969 3.185 1.00 93.75 98 PRO A C 1
ATOM 735 O O . PRO A 1 98 ? 3.440 9.108 2.802 1.00 93.75 98 PRO A O 1
ATOM 738 N N . GLU A 1 99 ? 4.705 7.699 3.990 1.00 93.38 99 GLU A N 1
ATOM 739 C CA . GLU A 1 99 ? 5.653 8.665 4.536 1.00 93.38 99 GLU A CA 1
ATOM 740 C C . GLU A 1 99 ? 6.973 8.506 3.774 1.00 93.38 99 GLU A C 1
ATOM 742 O O . GLU A 1 99 ? 7.916 7.862 4.235 1.00 93.38 99 GLU A O 1
ATOM 747 N N . LEU A 1 100 ? 7.012 9.042 2.552 1.00 89.62 100 LEU A N 1
ATOM 748 C CA . LEU A 1 100 ? 8.094 8.803 1.585 1.00 89.62 100 LEU A CA 1
ATOM 749 C C . LEU A 1 100 ? 9.457 9.358 2.024 1.00 89.62 100 LEU A C 1
ATOM 751 O O . LEU A 1 100 ? 10.492 8.912 1.536 1.00 89.62 100 LEU A O 1
ATOM 755 N N . GLU A 1 101 ? 9.452 10.325 2.937 1.00 86.56 101 GLU A N 1
ATOM 756 C CA . GLU A 1 101 ? 10.656 10.966 3.472 1.00 86.56 101 GLU A CA 1
ATOM 757 C C . GLU A 1 101 ? 11.136 10.326 4.783 1.00 86.56 101 GLU A C 1
ATOM 759 O O . GLU A 1 101 ? 12.235 10.626 5.252 1.00 86.56 101 GLU A O 1
ATOM 764 N N . GLN A 1 102 ? 10.333 9.445 5.393 1.00 81.56 102 GLN A N 1
ATOM 765 C CA . GLN A 1 102 ? 10.681 8.816 6.664 1.00 81.56 102 GLN A CA 1
ATOM 766 C C . GLN A 1 102 ? 11.412 7.492 6.424 1.00 81.56 102 GLN A C 1
ATOM 768 O O . GLN A 1 102 ? 10.880 6.608 5.742 1.00 81.56 102 GLN A O 1
ATOM 773 N N . PRO A 1 103 ? 12.614 7.313 7.002 1.00 78.88 103 PRO A N 1
ATOM 774 C CA . PRO A 1 103 ? 13.334 6.064 6.866 1.00 78.88 103 PRO A CA 1
ATOM 775 C C . PRO A 1 103 ? 12.617 4.934 7.608 1.00 78.88 103 PRO A C 1
ATOM 777 O O . PRO A 1 103 ? 12.031 5.117 8.680 1.00 78.88 103 PRO A O 1
ATOM 780 N N . CYS A 1 104 ? 12.734 3.745 7.034 1.00 83.62 104 CYS A N 1
ATOM 781 C CA . CYS A 1 104 ? 12.742 2.514 7.802 1.00 83.62 104 CYS A CA 1
ATOM 782 C C . CYS A 1 104 ? 14.164 2.204 8.309 1.00 83.62 104 CYS A C 1
ATOM 784 O O . CYS A 1 104 ? 14.261 1.343 9.200 1.00 83.62 104 CYS A O 1
#

Foldseek 3Di:
DVQAADAPVVVVVVVVCVVCV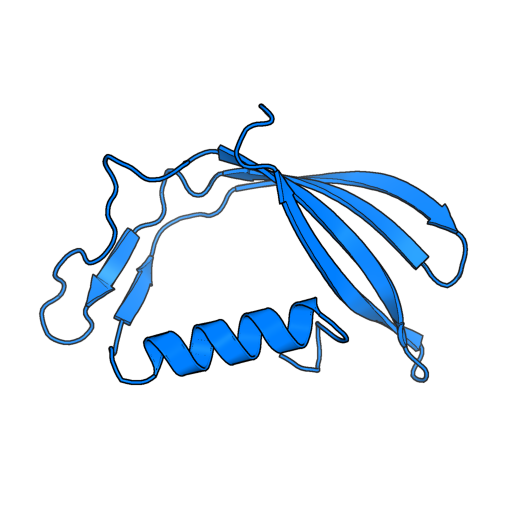VFAKDKDFDKDKDKDFPDDDPQKTKIKIWIFQLGIFIAGPVPRDTDDPNVPDLGIWIKIWMWGQDPVRDIHTHDIDTPSPDHD

Secondary structure (DSSP, 8-state):
-TTTB-HHHHHHHHHHHHHHTTS-EEEES--EEEEEEEEEETTEEEEEEEEE-TT-EEEETTT--B-S-TTT---EEEEEEEEEE-TTS-EEEEEEEEETTS--

Nearest PDB structures (foldseek):
  6rut-assembly2_E-2  TM=5.511E-01  e=1.328E+00  Mycoplasmoides genitalium G37
  8jyw-assembly1_A  TM=2.199E-01  e=4.948E-01  Trichoplax adhaerens
  8b0g-assembly1_J  TM=2.180E-01  e=3.374E+00  Homo sapiens
  7nyc-assembly1_I  TM=1.767E-01  e=2.298E+00  Homo sapiens
  8b0h-assembly1_I  TM=1.441E-01  e=7.683E+00  Homo sapiens

Radius of gyration: 15.54 Å; Cα contacts (8 Å, |Δi|>4): 196; chains: 1; bounding box: 37×20×45 Å

Solvent-accessible surface area (backbone atoms only — not comparable to full-atom values): 5832 Å² total; per-residue (Å²): 107,75,88,51,22,34,70,56,35,34,51,50,54,54,48,52,51,58,74,41,63,89,50,64,55,49,78,46,71,53,76,48,76,56,73,38,81,76,47,78,54,89,66,35,36,35,34,43,26,36,40,33,47,68,60,44,46,38,27,31,70,86,77,64,46,78,72,57,62,71,89,82,51,83,37,56,22,29,33,40,34,35,33,32,60,44,98,88,73,46,71,23,34,29,38,68,48,77,37,74,87,42,82,109